Protein AF-W2K797-F1 (afdb_monomer_lite)

Structure (mmCIF, N/CA/C/O backbone):
data_AF-W2K797-F1
#
_entry.id   AF-W2K797-F1
#
loop_
_atom_site.group_PDB
_atom_site.id
_atom_site.type_symbol
_atom_site.label_atom_id
_atom_site.label_alt_id
_atom_site.label_comp_id
_atom_site.label_asym_id
_atom_site.label_entity_id
_atom_site.label_seq_id
_atom_site.pdbx_PDB_ins_code
_atom_site.Cartn_x
_atom_site.Cartn_y
_atom_site.Cartn_z
_atom_site.occupancy
_atom_site.B_iso_or_equiv
_atom_site.auth_seq_id
_atom_site.auth_comp_id
_atom_site.auth_asym_id
_atom_site.auth_atom_id
_atom_site.pdbx_PDB_model_num
ATOM 1 N N . MET A 1 1 ? -15.614 8.559 -3.629 1.00 57.75 1 MET A N 1
ATOM 2 C CA . MET A 1 1 ? -14.976 9.889 -3.750 1.00 57.75 1 MET A CA 1
ATOM 3 C C . MET A 1 1 ? -15.060 10.566 -2.400 1.00 57.75 1 MET A C 1
ATOM 5 O O . MET A 1 1 ? -16.141 10.568 -1.825 1.00 57.75 1 MET A O 1
ATOM 9 N N . THR A 1 2 ? -13.956 11.108 -1.889 1.00 69.19 2 THR A N 1
ATOM 10 C CA . THR A 1 2 ? -14.020 12.009 -0.736 1.00 69.19 2 THR A CA 1
ATOM 11 C C . THR A 1 2 ? -14.714 13.294 -1.193 1.00 69.19 2 THR A C 1
ATOM 13 O O . THR A 1 2 ? -14.260 13.960 -2.119 1.00 69.19 2 THR A O 1
ATOM 16 N N . CYS A 1 3 ? -15.881 13.592 -0.628 1.00 73.69 3 CYS A N 1
ATOM 17 C CA . CYS A 1 3 ? -16.637 14.805 -0.928 1.00 73.69 3 CYS A CA 1
ATOM 18 C C . CYS A 1 3 ? -16.454 15.840 0.189 1.00 73.69 3 CYS A C 1
ATOM 20 O O . CYS A 1 3 ? -16.197 15.486 1.338 1.00 73.69 3 CYS A O 1
ATOM 22 N N . GLY A 1 4 ? -16.632 17.119 -0.140 1.00 82.12 4 GLY A N 1
ATOM 23 C CA . GLY A 1 4 ? -16.539 18.217 0.823 1.00 82.12 4 GLY A CA 1
ATOM 24 C C . GLY A 1 4 ? -15.117 18.744 1.033 1.00 82.12 4 GLY A C 1
ATOM 25 O O . GLY A 1 4 ? -14.208 18.500 0.240 1.00 82.12 4 GLY A O 1
ATOM 26 N N . ARG A 1 5 ? -14.937 19.534 2.096 1.00 86.62 5 ARG A N 1
ATOM 27 C CA . ARG A 1 5 ? -13.650 20.153 2.428 1.00 86.62 5 ARG A CA 1
ATOM 28 C C . ARG A 1 5 ? -12.708 19.109 3.021 1.00 86.62 5 ARG A C 1
ATOM 30 O O . ARG A 1 5 ? -12.961 18.592 4.105 1.00 86.62 5 ARG A O 1
ATOM 37 N N . LEU A 1 6 ? -11.597 18.858 2.335 1.00 87.44 6 LEU A N 1
ATOM 38 C CA . LEU A 1 6 ? -10.542 17.986 2.836 1.00 87.44 6 LEU A CA 1
ATOM 39 C C . LEU A 1 6 ? -9.808 18.662 3.999 1.00 87.44 6 LEU A C 1
ATOM 41 O O . LEU A 1 6 ? -9.424 19.831 3.916 1.00 87.44 6 LEU A O 1
ATOM 45 N N . VAL A 1 7 ? -9.616 17.910 5.079 1.00 90.44 7 VAL A N 1
ATOM 46 C CA . VAL A 1 7 ? -8.849 18.327 6.253 1.00 90.44 7 VAL A CA 1
ATOM 47 C C . VAL A 1 7 ? -7.774 17.279 6.490 1.00 90.44 7 VAL A C 1
ATOM 49 O O . VAL A 1 7 ? -8.079 16.091 6.560 1.00 90.44 7 VAL A O 1
ATOM 52 N N . LYS A 1 8 ? -6.521 17.720 6.613 1.00 93.00 8 LYS A N 1
ATOM 53 C CA . LYS A 1 8 ? -5.420 16.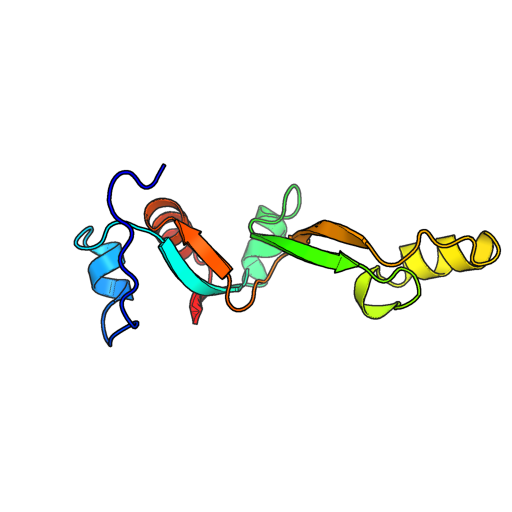856 7.036 1.00 93.00 8 LYS A CA 1
ATOM 54 C C . LYS A 1 8 ? -5.401 16.798 8.563 1.00 93.00 8 LYS A C 1
ATOM 56 O O . LYS A 1 8 ? -5.476 17.838 9.214 1.00 93.00 8 LYS A O 1
ATOM 61 N N . LYS A 1 9 ? -5.304 15.592 9.113 1.00 93.00 9 LYS A N 1
ATOM 62 C CA . LYS A 1 9 ? -5.067 15.338 10.536 1.00 93.00 9 LYS A CA 1
ATOM 63 C C . LYS A 1 9 ? -3.868 14.411 10.659 1.00 93.00 9 LYS A C 1
ATOM 65 O O . LYS A 1 9 ? -3.684 13.552 9.800 1.00 93.00 9 LYS A O 1
ATOM 70 N N . GLU A 1 10 ? -3.076 1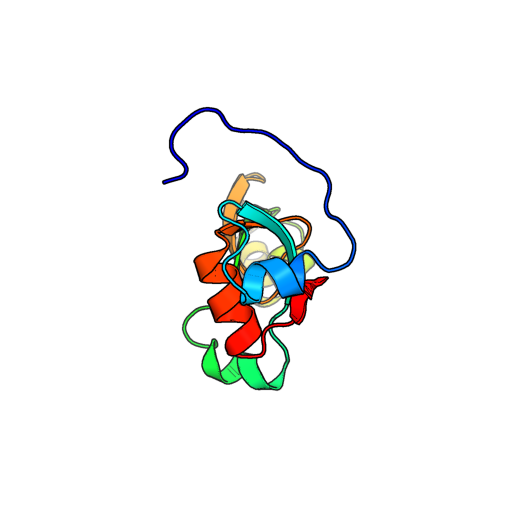4.606 11.702 1.00 94.56 10 GLU A N 1
ATOM 71 C CA . GLU A 1 10 ? -1.996 13.680 12.030 1.00 94.56 10 GLU A CA 1
ATOM 72 C C . GLU A 1 10 ? -2.576 12.361 12.550 1.00 94.56 10 GLU A C 1
ATOM 74 O O . GLU A 1 10 ? -3.648 12.340 13.169 1.00 94.56 10 GLU A O 1
ATOM 79 N N . ALA A 1 11 ? -1.874 11.263 12.270 1.00 92.44 11 ALA A N 1
ATOM 80 C CA . ALA A 1 11 ? -2.209 9.965 12.833 1.00 92.44 11 ALA A CA 1
ATOM 81 C C . ALA A 1 11 ? -2.000 9.982 14.356 1.00 92.44 11 ALA A C 1
ATOM 83 O O . ALA A 1 11 ? -1.143 10.697 14.876 1.00 92.44 11 ALA A O 1
ATOM 84 N N . TYR A 1 12 ? -2.801 9.198 15.071 1.00 94.56 12 TYR A N 1
ATOM 85 C CA . TYR A 1 12 ? -2.785 9.121 16.529 1.00 94.56 12 TYR A CA 1
ATOM 86 C C . TYR A 1 12 ? -2.836 7.662 16.989 1.00 94.56 12 TYR A C 1
ATOM 88 O O . TYR A 1 12 ? -3.242 6.771 16.241 1.00 94.56 12 TYR A O 1
ATOM 96 N N . GLU A 1 13 ? -2.413 7.405 18.225 1.00 95.25 13 GLU A N 1
ATOM 97 C CA . GLU A 1 13 ? -2.468 6.064 18.805 1.00 95.25 13 GLU A CA 1
ATOM 98 C C . GLU A 1 13 ? -3.918 5.552 18.844 1.00 95.25 13 GLU A C 1
ATOM 100 O O . GLU A 1 13 ? -4.819 6.250 19.300 1.00 95.25 13 GLU A O 1
ATOM 105 N N . GLY A 1 14 ? -4.158 4.343 18.330 1.00 94.62 14 GLY A N 1
ATOM 106 C CA . GLY A 1 14 ? -5.506 3.773 18.227 1.00 94.62 14 GLY A CA 1
ATOM 107 C C . GLY A 1 14 ? -6.270 4.127 16.947 1.00 94.62 14 GLY A C 1
ATOM 108 O O . GLY A 1 14 ? -7.361 3.598 16.745 1.00 94.62 14 GLY A O 1
ATOM 109 N N . ILE A 1 15 ? -5.695 4.921 16.031 1.00 94.69 15 ILE A N 1
ATOM 110 C CA . ILE A 1 15 ? -6.335 5.259 14.745 1.00 94.69 15 ILE A CA 1
ATOM 111 C C . ILE A 1 15 ? -6.746 4.020 13.935 1.00 94.69 15 ILE A C 1
ATOM 113 O O . ILE A 1 15 ? -7.795 4.024 13.295 1.00 94.69 15 ILE A O 1
ATOM 117 N N . ILE A 1 16 ? -5.961 2.938 13.998 1.00 93.81 16 ILE A N 1
ATOM 118 C CA . ILE A 1 16 ? -6.288 1.673 13.327 1.00 93.81 16 ILE A CA 1
ATOM 119 C C . ILE A 1 16 ? -7.525 1.030 13.950 1.00 93.81 16 ILE A C 1
ATOM 121 O O . ILE A 1 16 ? -8.398 0.576 13.220 1.00 93.81 16 ILE A O 1
ATOM 125 N N . GLN A 1 17 ? -7.649 1.033 15.278 1.00 95.12 17 GLN A N 1
ATOM 126 C CA . GLN A 1 17 ? -8.836 0.488 15.932 1.00 95.12 17 GLN A CA 1
ATOM 127 C C . GLN A 1 17 ? -10.074 1.324 15.597 1.00 95.12 17 GLN A C 1
ATOM 129 O O . GLN A 1 17 ? -11.101 0.769 15.225 1.00 95.12 17 GLN A O 1
ATOM 134 N N . ASP A 1 18 ? -9.964 2.653 15.625 1.00 95.50 18 ASP A N 1
ATOM 135 C CA . ASP A 1 18 ? -11.063 3.536 15.229 1.00 95.50 18 ASP A CA 1
ATOM 136 C C . ASP A 1 18 ? -11.473 3.348 13.759 1.00 95.50 18 ASP A C 1
ATOM 138 O O . ASP A 1 18 ? -12.649 3.478 13.415 1.00 95.50 18 ASP A O 1
ATOM 142 N N . MET A 1 19 ? -10.517 3.009 12.890 1.00 93.50 19 MET A N 1
ATOM 143 C CA . MET A 1 19 ? -10.773 2.607 11.507 1.00 93.50 19 MET A CA 1
ATOM 144 C C . MET A 1 19 ? -11.559 1.305 11.416 1.00 93.50 19 MET A C 1
ATOM 146 O O . MET A 1 19 ? -12.528 1.219 10.662 1.00 93.50 19 MET A O 1
ATOM 150 N N . LEU A 1 20 ? -11.143 0.289 12.169 1.00 93.50 20 LEU A N 1
ATOM 151 C CA . LEU A 1 20 ? -11.817 -1.005 12.204 1.00 93.50 20 LEU A CA 1
ATOM 152 C C . LEU A 1 20 ? -13.231 -0.883 12.796 1.00 93.50 20 LEU A C 1
ATOM 154 O O . LEU A 1 20 ? -14.141 -1.543 12.295 1.00 93.50 20 LEU A O 1
ATOM 158 N N . ASP A 1 21 ? -13.428 0.020 13.758 1.00 95.94 21 ASP A N 1
ATOM 159 C CA . ASP A 1 21 ? -14.708 0.325 14.413 1.00 95.94 21 ASP A CA 1
ATOM 160 C C . ASP A 1 21 ? -15.621 1.272 13.599 1.00 95.94 21 ASP A C 1
ATOM 162 O O . ASP A 1 21 ? -16.642 1.728 14.111 1.00 95.94 21 ASP A O 1
ATOM 166 N N . ASP A 1 22 ? -15.258 1.615 12.355 1.00 94.44 22 ASP A N 1
ATOM 167 C CA . ASP A 1 22 ? -16.011 2.526 11.472 1.00 94.44 22 ASP A CA 1
ATOM 168 C C . ASP A 1 22 ? -16.208 3.956 12.029 1.00 94.44 22 ASP A C 1
ATOM 170 O O . ASP A 1 22 ? -17.115 4.683 11.619 1.00 94.44 22 ASP A O 1
ATOM 174 N N . LYS A 1 23 ? -15.334 4.410 12.939 1.00 94.69 23 LYS A N 1
ATOM 175 C CA . LY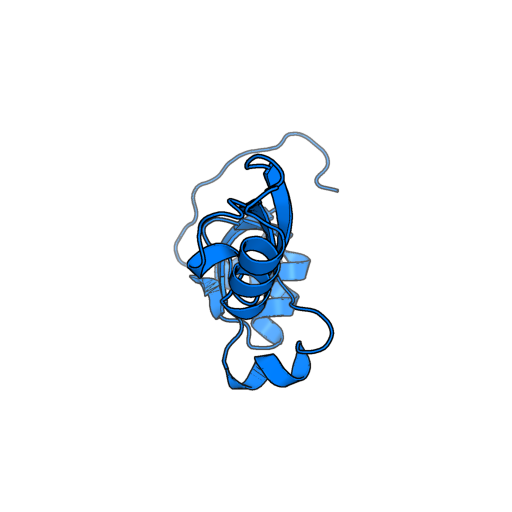S A 1 23 ? -15.378 5.771 13.513 1.00 94.69 23 LYS A CA 1
ATOM 176 C C . LYS A 1 23 ? -14.703 6.819 12.630 1.00 94.69 23 LYS A C 1
ATOM 178 O O . LYS A 1 23 ? -14.954 8.014 12.798 1.00 94.69 23 LYS A O 1
ATOM 183 N N . ILE A 1 24 ? -13.839 6.396 11.707 1.00 90.94 24 ILE A N 1
ATOM 184 C CA . ILE A 1 24 ? -13.161 7.288 10.762 1.00 90.94 24 ILE A CA 1
ATOM 185 C C . ILE A 1 24 ? -13.581 7.002 9.321 1.00 90.94 24 ILE A C 1
ATOM 187 O O . ILE A 1 24 ? -13.747 5.861 8.900 1.00 90.94 24 ILE A O 1
ATOM 191 N N . PHE A 1 25 ? -13.696 8.070 8.537 1.00 89.12 25 PHE A N 1
ATOM 192 C CA . PHE A 1 25 ? -13.918 8.010 7.099 1.00 89.12 25 PHE A CA 1
ATOM 193 C C . PHE A 1 25 ? -12.907 8.916 6.399 1.00 89.12 25 PHE A C 1
ATOM 195 O O . PHE A 1 25 ? -12.710 10.063 6.802 1.00 89.12 25 PHE A O 1
ATOM 202 N N . GLY A 1 26 ? -12.274 8.413 5.339 1.00 92.31 26 GLY A N 1
ATOM 203 C CA . GLY A 1 26 ? -11.307 9.179 4.563 1.00 92.31 26 GLY A CA 1
ATOM 204 C C . GLY A 1 26 ? -10.231 8.314 3.922 1.00 92.31 26 GLY A C 1
ATOM 205 O O . GL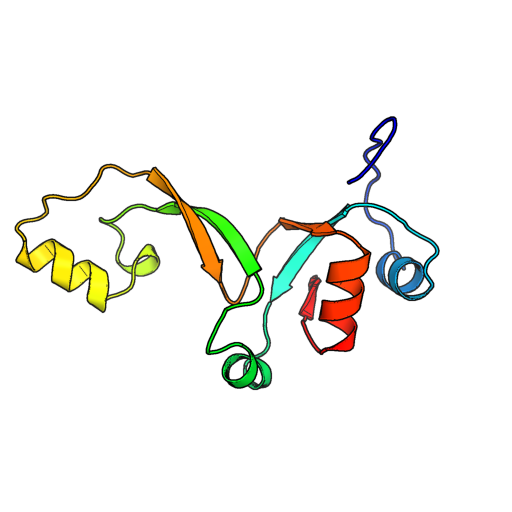Y A 1 26 ? -10.488 7.202 3.458 1.00 92.31 26 GLY A O 1
ATOM 206 N N . VAL A 1 27 ? -9.023 8.862 3.885 1.00 94.19 27 VAL A N 1
ATOM 207 C CA . VAL A 1 27 ? -7.801 8.229 3.383 1.00 94.19 27 VAL A CA 1
ATOM 208 C C . VAL A 1 27 ? -6.750 8.280 4.483 1.00 94.19 27 VAL A C 1
ATOM 210 O O . VAL A 1 27 ? -6.588 9.327 5.109 1.00 94.19 27 VAL A O 1
ATOM 213 N N . LEU A 1 28 ? -6.065 7.162 4.713 1.00 94.69 28 LEU A N 1
ATOM 214 C CA . LEU A 1 28 ? -4.958 7.059 5.659 1.00 94.69 28 LEU A CA 1
ATOM 215 C C . LEU A 1 28 ? -3.650 6.930 4.877 1.00 94.69 28 LEU A C 1
ATOM 217 O O . LEU A 1 28 ? -3.588 6.168 3.913 1.00 94.69 28 LEU A O 1
ATOM 221 N N . GLU A 1 29 ? -2.638 7.702 5.268 1.00 95.25 29 GLU A N 1
ATOM 222 C CA . GLU A 1 29 ? -1.266 7.516 4.792 1.00 95.25 29 GLU A CA 1
ATOM 223 C C . GLU A 1 29 ? -0.602 6.464 5.677 1.00 95.25 29 GLU A C 1
ATOM 225 O O . GLU A 1 29 ? -0.565 6.634 6.894 1.00 95.25 29 GLU A O 1
ATOM 230 N N . CYS A 1 30 ? -0.122 5.380 5.080 1.00 95.12 30 CYS A N 1
ATOM 231 C CA . CYS A 1 30 ? 0.591 4.326 5.793 1.00 95.12 30 CYS A CA 1
ATOM 232 C C . CYS A 1 30 ? 1.564 3.607 4.861 1.00 95.12 30 CYS A C 1
ATOM 234 O O . CYS A 1 30 ? 1.460 3.688 3.628 1.00 95.12 30 CYS A O 1
ATOM 236 N N . ASP A 1 31 ? 2.481 2.862 5.459 1.00 96.81 31 ASP A N 1
ATOM 237 C CA . ASP A 1 31 ? 3.185 1.805 4.756 1.00 96.81 31 ASP A CA 1
ATOM 238 C C . ASP A 1 31 ? 2.293 0.555 4.758 1.00 96.81 31 ASP A C 1
ATOM 240 O O . ASP A 1 31 ? 1.520 0.311 5.686 1.00 96.81 31 ASP A O 1
ATOM 244 N N . ILE A 1 32 ? 2.358 -0.239 3.696 1.00 97.06 32 ILE A N 1
ATOM 245 C CA . ILE A 1 32 ? 1.597 -1.484 3.576 1.00 97.06 32 ILE A CA 1
ATOM 246 C C . ILE A 1 32 ? 2.436 -2.535 2.864 1.00 97.06 32 ILE A C 1
ATOM 248 O O . ILE A 1 32 ? 3.152 -2.237 1.904 1.00 97.06 32 ILE A O 1
ATOM 252 N N . ARG A 1 33 ? 2.324 -3.788 3.296 1.00 97.38 33 ARG A N 1
ATOM 253 C CA . ARG A 1 33 ? 2.983 -4.919 2.647 1.00 97.38 33 ARG A CA 1
ATOM 254 C C . ARG A 1 33 ? 2.100 -6.158 2.623 1.00 97.38 33 ARG A C 1
ATOM 256 O O . ARG A 1 33 ? 1.282 -6.385 3.509 1.00 97.38 33 ARG A O 1
ATOM 263 N N . THR A 1 34 ? 2.302 -6.955 1.582 1.00 97.62 34 THR A N 1
ATOM 264 C CA . THR A 1 34 ? 1.718 -8.283 1.404 1.00 97.62 34 THR A CA 1
ATOM 265 C C . THR A 1 34 ? 2.660 -9.294 2.059 1.00 97.62 34 THR A C 1
ATOM 267 O O . THR A 1 34 ? 3.790 -9.446 1.578 1.00 97.62 34 THR A O 1
ATOM 270 N N . PRO A 1 35 ? 2.247 -9.969 3.142 1.00 97.19 35 PRO A N 1
ATOM 271 C CA . PRO A 1 35 ? 3.009 -11.063 3.732 1.00 97.19 35 PRO A CA 1
ATOM 272 C C . PRO A 1 35 ? 3.290 -12.177 2.725 1.00 97.19 35 PRO A C 1
ATOM 274 O O . PRO A 1 35 ? 2.514 -12.394 1.794 1.00 97.19 35 PRO A O 1
ATOM 277 N N . GLU A 1 36 ? 4.361 -12.939 2.951 1.00 97.12 36 GLU A N 1
ATOM 278 C CA . GLU A 1 36 ? 4.814 -13.980 2.017 1.00 97.12 36 GLU A CA 1
ATOM 279 C C . GLU A 1 36 ? 3.711 -14.992 1.678 1.00 97.12 36 GLU A C 1
ATOM 281 O O . GLU A 1 36 ? 3.465 -15.274 0.511 1.00 97.12 36 GLU A O 1
ATOM 286 N N . HIS A 1 37 ? 2.978 -15.458 2.692 1.00 96.69 37 HIS A N 1
ATOM 287 C CA . HIS A 1 37 ? 1.913 -16.451 2.537 1.00 96.69 37 HIS A CA 1
ATOM 288 C C . HIS A 1 37 ? 0.690 -15.952 1.741 1.00 96.69 37 HIS A C 1
ATOM 290 O O . HIS A 1 37 ? -0.144 -16.763 1.351 1.00 96.69 37 HIS A O 1
ATOM 296 N N . LEU A 1 38 ? 0.568 -14.639 1.497 1.00 97.19 38 LEU A N 1
ATOM 297 C CA . LEU A 1 38 ? -0.501 -14.048 0.681 1.00 97.19 38 LEU A CA 1
ATOM 298 C C . LEU A 1 38 ? -0.049 -13.706 -0.742 1.00 97.19 38 LEU A C 1
ATOM 300 O O . LEU A 1 38 ? -0.890 -13.375 -1.578 1.00 97.19 38 LEU A O 1
ATOM 304 N N . LYS A 1 39 ? 1.249 -13.797 -1.060 1.00 96.56 39 LYS A N 1
ATOM 305 C CA . LYS A 1 39 ? 1.734 -13.497 -2.415 1.00 96.56 39 LYS A CA 1
ATOM 306 C C . LYS A 1 39 ? 1.172 -14.457 -3.454 1.00 96.56 39 LYS A C 1
ATOM 308 O O . LYS A 1 39 ? 0.822 -14.004 -4.536 1.00 96.56 39 LYS A O 1
ATOM 313 N N . ASP A 1 40 ? 1.012 -15.734 -3.111 1.00 96.94 40 ASP A N 1
ATOM 314 C CA . ASP A 1 40 ? 0.402 -16.719 -4.012 1.00 96.94 40 ASP A CA 1
ATOM 315 C C . ASP A 1 40 ? -1.058 -16.365 -4.326 1.00 96.94 40 ASP A C 1
ATOM 317 O O . ASP A 1 40 ? -1.471 -16.418 -5.485 1.00 96.94 40 ASP A O 1
ATOM 321 N N . TYR A 1 41 ? -1.820 -15.918 -3.322 1.00 96.06 41 TYR A N 1
ATOM 322 C CA . TYR A 1 41 ? -3.201 -15.458 -3.502 1.00 96.06 41 TYR A CA 1
ATOM 323 C C . TYR A 1 41 ? -3.287 -14.227 -4.418 1.00 96.06 41 TYR A C 1
ATOM 325 O O . TYR A 1 41 ? -4.162 -14.147 -5.274 1.00 96.06 41 TYR A O 1
ATOM 333 N N . PHE A 1 42 ? -2.349 -13.287 -4.280 1.00 96.00 42 PHE A N 1
ATOM 334 C CA . PHE A 1 42 ? -2.275 -12.075 -5.103 1.00 96.00 42 PHE A CA 1
ATOM 335 C C . PHE A 1 42 ? -1.366 -12.210 -6.338 1.00 96.00 42 PHE A C 1
ATOM 337 O O . PHE A 1 42 ? -0.999 -11.203 -6.946 1.00 96.00 42 PHE A O 1
ATOM 344 N N . SER A 1 43 ? -0.993 -13.432 -6.723 1.00 94.56 43 SER A N 1
ATOM 345 C CA . SER A 1 43 ? -0.020 -13.665 -7.799 1.00 94.56 43 SER A CA 1
ATOM 346 C C . SER A 1 43 ? -0.525 -13.222 -9.172 1.00 94.56 43 SER A C 1
ATOM 348 O O . SER A 1 43 ? 0.265 -12.760 -9.995 1.00 94.56 43 SER A O 1
ATOM 350 N N . GLU A 1 44 ? -1.838 -13.303 -9.403 1.00 94.75 44 GLU A N 1
ATOM 351 C CA . GLU A 1 44 ? -2.477 -12.807 -10.624 1.00 94.75 44 GLU A CA 1
ATOM 352 C C . GLU A 1 44 ? -2.427 -11.274 -10.705 1.00 94.75 44 GLU A C 1
ATOM 354 O O . GLU A 1 44 ? -2.145 -10.704 -11.761 1.00 94.75 44 GLU A O 1
ATOM 359 N N . MET A 1 45 ? -2.674 -10.594 -9.582 1.00 94.06 45 MET A N 1
ATOM 360 C CA . MET A 1 45 ? -2.666 -9.139 -9.501 1.00 94.06 45 MET A CA 1
ATOM 361 C C . MET A 1 45 ? -2.270 -8.678 -8.102 1.00 94.06 45 MET A C 1
ATOM 363 O O . MET A 1 45 ? -3.009 -8.836 -7.128 1.00 94.06 45 MET A O 1
ATOM 367 N N . THR A 1 46 ? -1.114 -8.027 -8.025 1.00 95.56 46 THR A N 1
ATOM 368 C CA . THR A 1 46 ? -0.615 -7.444 -6.781 1.00 95.56 46 THR A CA 1
ATOM 369 C C . THR A 1 46 ? -1.596 -6.400 -6.226 1.00 95.56 46 THR A C 1
ATOM 371 O O . THR A 1 46 ? -2.106 -5.588 -7.005 1.00 95.56 46 THR A O 1
ATOM 374 N N . PRO A 1 47 ? -1.808 -6.334 -4.901 1.00 95.25 47 PRO A N 1
ATOM 375 C CA . PRO A 1 47 ? -2.868 -5.514 -4.312 1.00 95.25 47 PRO A CA 1
ATOM 376 C C . PRO A 1 47 ? -2.535 -4.014 -4.270 1.00 95.25 47 PRO A C 1
ATOM 378 O O . PRO A 1 47 ? -3.426 -3.171 -4.152 1.00 95.25 47 PRO A O 1
ATOM 381 N N . ILE A 1 48 ? -1.254 -3.647 -4.337 1.00 95.56 48 ILE A N 1
ATOM 382 C CA . ILE A 1 48 ? -0.818 -2.260 -4.164 1.00 95.56 48 ILE A CA 1
ATOM 383 C C . ILE A 1 48 ? -0.393 -1.696 -5.511 1.00 95.56 48 ILE A C 1
ATOM 385 O O . ILE A 1 48 ? 0.470 -2.252 -6.185 1.00 95.56 48 ILE A O 1
ATOM 389 N N . PHE A 1 49 ? -0.955 -0.544 -5.870 1.00 93.25 49 PHE A N 1
ATOM 390 C CA . PHE A 1 49 ? -0.531 0.216 -7.038 1.00 93.25 49 PHE A CA 1
ATOM 391 C C . PHE A 1 49 ? 0.196 1.480 -6.599 1.00 93.25 49 PHE A C 1
ATOM 393 O O . PHE A 1 49 ? -0.355 2.299 -5.864 1.00 93.25 49 PHE A O 1
ATOM 400 N N . LYS A 1 50 ? 1.430 1.659 -7.073 1.00 91.25 50 LYS A N 1
ATOM 401 C CA . LYS A 1 50 ? 2.238 2.848 -6.782 1.00 91.25 50 LYS A CA 1
ATOM 402 C C . LYS A 1 50 ? 2.660 3.553 -8.058 1.00 91.25 50 LYS A C 1
ATOM 404 O O . LYS A 1 50 ? 3.000 2.923 -9.056 1.00 91.25 50 LYS A O 1
ATOM 409 N N . ASN A 1 51 ? 2.617 4.881 -8.021 1.00 92.38 51 ASN A N 1
ATOM 410 C CA . ASN A 1 51 ? 3.061 5.730 -9.118 1.00 92.38 51 ASN A CA 1
ATOM 411 C C . ASN A 1 51 ? 4.489 6.198 -8.836 1.00 92.38 51 ASN A C 1
ATOM 413 O O . ASN A 1 51 ? 4.687 7.187 -8.123 1.00 92.38 51 ASN A O 1
ATOM 417 N N . ILE A 1 52 ? 5.468 5.492 -9.394 1.00 90.75 52 ILE A N 1
ATOM 418 C CA . ILE A 1 52 ? 6.890 5.760 -9.163 1.00 90.75 52 ILE A CA 1
ATOM 419 C C . ILE A 1 52 ? 7.605 6.116 -10.463 1.00 90.75 52 ILE A C 1
ATOM 421 O O . ILE A 1 52 ? 7.130 5.819 -11.561 1.00 90.75 52 ILE A O 1
ATOM 425 N N . LEU A 1 53 ? 8.751 6.779 -10.332 1.00 91.56 53 LEU A N 1
ATOM 426 C CA . LEU A 1 53 ? 9.669 6.969 -11.444 1.00 91.56 53 LEU A CA 1
ATOM 427 C C . LEU A 1 53 ? 10.334 5.624 -11.749 1.00 91.56 53 LEU A C 1
ATOM 429 O O . LEU A 1 53 ? 11.009 5.064 -10.890 1.00 91.56 53 LEU A O 1
ATOM 433 N N . ILE A 1 54 ? 10.122 5.109 -12.957 1.00 89.88 54 ILE A N 1
ATOM 434 C CA . ILE A 1 54 ? 10.800 3.909 -13.440 1.00 89.88 54 ILE A CA 1
ATOM 435 C C . ILE A 1 54 ? 11.985 4.350 -14.283 1.00 89.88 54 ILE A C 1
ATOM 437 O O . ILE A 1 54 ? 11.800 4.936 -15.353 1.00 89.88 54 ILE A O 1
ATOM 441 N N . ASP A 1 55 ? 13.179 4.053 -13.783 1.00 89.12 55 ASP A N 1
ATOM 442 C CA . ASP A 1 55 ? 14.421 4.156 -14.530 1.00 89.12 55 ASP A CA 1
ATOM 443 C C . ASP A 1 55 ? 14.776 2.783 -15.110 1.00 89.12 55 ASP A C 1
ATOM 445 O O . ASP A 1 55 ? 15.025 1.824 -14.379 1.00 89.12 55 ASP A O 1
ATOM 449 N N . CYS A 1 56 ? 14.751 2.693 -16.438 1.00 85.75 56 CYS A N 1
ATOM 450 C CA . CYS A 1 56 ? 15.028 1.465 -17.172 1.00 85.75 56 CYS A CA 1
ATOM 451 C C . CYS A 1 56 ? 16.514 1.068 -17.152 1.00 85.75 56 CYS A C 1
ATOM 453 O O . CYS A 1 56 ? 16.834 -0.050 -17.544 1.00 85.75 56 CYS A O 1
ATOM 455 N N . GLU A 1 57 ? 17.410 1.953 -16.710 1.00 85.25 57 GLU A N 1
ATOM 456 C CA . GLU A 1 57 ? 18.837 1.649 -16.543 1.00 85.25 57 GLU A CA 1
ATOM 457 C C . GLU A 1 57 ? 19.156 1.074 -15.155 1.00 85.25 57 GLU A C 1
ATOM 459 O O . GLU A 1 57 ? 20.277 0.645 -14.896 1.00 85.25 57 GLU A O 1
ATOM 464 N N . ASN A 1 58 ? 18.173 1.029 -14.251 1.00 86.69 58 ASN A N 1
ATOM 465 C CA . ASN A 1 58 ? 18.348 0.501 -12.908 1.00 86.69 58 ASN A CA 1
ATOM 466 C C . ASN A 1 58 ? 17.748 -0.909 -12.784 1.00 86.69 58 ASN A C 1
ATOM 468 O O . ASN A 1 58 ? 16.532 -1.078 -12.655 1.00 86.69 58 ASN A O 1
ATOM 472 N N . GLU A 1 59 ? 18.614 -1.925 -12.757 1.00 87.94 59 GLU A N 1
ATOM 473 C CA . GLU A 1 59 ? 18.225 -3.337 -12.641 1.00 87.94 59 GLU A CA 1
ATOM 474 C C . GLU A 1 59 ? 17.338 -3.620 -11.416 1.00 87.94 59 GLU A C 1
ATOM 476 O O . GLU A 1 59 ? 16.392 -4.400 -11.512 1.00 87.94 59 GLU A O 1
ATOM 481 N N . SER A 1 60 ? 17.570 -2.943 -10.286 1.00 86.12 60 SER A N 1
ATOM 482 C CA . SER A 1 60 ? 16.763 -3.140 -9.071 1.00 86.12 60 SER A CA 1
ATOM 483 C C . SER A 1 60 ? 15.306 -2.680 -9.217 1.00 86.12 60 SER A C 1
ATOM 485 O O . SER A 1 60 ? 14.446 -3.127 -8.461 1.00 86.12 60 SER A O 1
ATOM 487 N N . ILE A 1 61 ? 15.013 -1.812 -10.195 1.00 83.94 61 ILE A N 1
ATOM 488 C CA . ILE A 1 61 ? 13.673 -1.261 -10.434 1.00 83.94 61 ILE A CA 1
ATOM 489 C C . ILE A 1 61 ? 12.890 -2.111 -11.437 1.00 83.94 61 ILE A C 1
ATOM 491 O O . ILE A 1 61 ? 11.708 -2.376 -11.223 1.00 83.94 61 ILE A O 1
ATOM 495 N N . ILE A 1 62 ? 13.521 -2.515 -12.542 1.00 85.44 62 ILE A N 1
ATOM 496 C CA . ILE A 1 62 ? 12.842 -3.244 -13.629 1.00 85.44 62 ILE A CA 1
ATOM 497 C C . ILE A 1 62 ? 13.033 -4.765 -13.561 1.00 85.44 62 ILE A C 1
ATOM 499 O O . ILE A 1 62 ? 12.351 -5.501 -14.275 1.00 85.44 62 ILE A O 1
ATOM 503 N N . GLY A 1 63 ? 13.929 -5.235 -12.692 1.00 87.69 63 GLY A N 1
ATOM 504 C CA . GLY A 1 63 ? 14.304 -6.636 -12.556 1.00 87.69 63 GLY A CA 1
ATOM 505 C C . GLY A 1 63 ? 15.294 -7.097 -13.628 1.00 87.69 63 GLY A C 1
ATOM 506 O O . GLY A 1 63 ? 15.346 -6.565 -14.741 1.00 87.69 63 GLY A O 1
ATOM 507 N N . SER A 1 64 ? 16.051 -8.144 -13.298 1.00 90.69 64 SER A N 1
ATOM 508 C CA . SER A 1 64 ? 17.125 -8.696 -14.136 1.00 90.69 64 SER A CA 1
ATOM 509 C C . SER A 1 64 ? 16.660 -9.080 -15.539 1.00 90.69 64 SER A C 1
ATOM 511 O O . SER A 1 64 ? 17.324 -8.760 -16.522 1.00 90.69 64 SER A O 1
ATOM 513 N N . HIS A 1 65 ? 15.482 -9.698 -15.657 1.00 90.19 65 HIS A N 1
ATOM 514 C CA . HIS A 1 65 ? 14.923 -10.103 -16.947 1.00 90.19 65 HIS A CA 1
ATOM 515 C C . HIS A 1 65 ? 14.711 -8.908 -17.891 1.00 90.19 65 HIS A C 1
ATOM 517 O O . HIS A 1 65 ? 15.164 -8.925 -19.036 1.00 90.19 65 HIS A O 1
ATOM 523 N N . MET A 1 66 ? 14.042 -7.849 -17.420 1.00 88.56 66 MET A N 1
ATOM 524 C CA . MET A 1 66 ? 13.793 -6.668 -18.252 1.00 88.56 66 MET A CA 1
ATOM 525 C C . MET A 1 66 ? 15.073 -5.884 -18.516 1.00 88.56 66 MET A C 1
ATOM 527 O O . MET A 1 66 ? 15.240 -5.358 -19.614 1.00 88.56 66 MET A O 1
ATOM 531 N N . TYR A 1 67 ? 15.983 -5.839 -17.544 1.00 89.62 67 TYR A N 1
ATOM 532 C 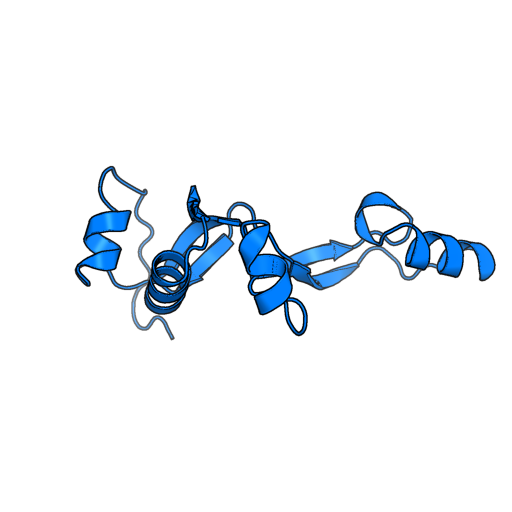CA . TYR A 1 67 ? 17.280 -5.197 -17.703 1.00 89.62 67 TYR A CA 1
ATOM 533 C C . TYR A 1 67 ? 18.109 -5.870 -18.807 1.00 89.62 67 TYR A C 1
ATOM 535 O O . TYR A 1 67 ? 18.511 -5.213 -19.764 1.00 89.62 67 TYR A O 1
ATOM 543 N N . GLN A 1 68 ? 18.255 -7.198 -18.769 1.00 90.44 68 GLN A N 1
ATOM 544 C CA . GLN A 1 68 ? 18.947 -7.968 -19.812 1.00 90.44 68 GLN A CA 1
ATOM 545 C C . GLN A 1 68 ? 18.282 -7.823 -21.187 1.00 90.44 68 GLN A C 1
ATOM 547 O O . GLN A 1 68 ? 18.963 -7.698 -22.207 1.00 90.44 68 GLN A O 1
ATOM 552 N N . TYR A 1 69 ? 16.947 -7.800 -21.230 1.00 89.38 69 TYR A N 1
ATOM 553 C CA . TYR A 1 69 ? 16.204 -7.567 -22.465 1.00 89.38 69 TYR A CA 1
ATOM 554 C C . TYR A 1 69 ? 16.530 -6.200 -23.085 1.00 89.38 69 TYR A C 1
ATOM 556 O O . TYR A 1 69 ? 16.734 -6.098 -24.296 1.00 89.38 69 TYR A O 1
ATOM 564 N N . ILE A 1 70 ? 16.620 -5.154 -22.268 1.00 87.00 70 ILE A N 1
ATOM 565 C CA . ILE A 1 70 ? 16.965 -3.798 -22.704 1.00 87.00 70 ILE A CA 1
ATOM 566 C C . ILE A 1 70 ? 18.426 -3.710 -23.166 1.00 87.00 70 ILE A C 1
ATOM 568 O O . ILE A 1 70 ? 18.688 -3.146 -24.234 1.00 87.00 70 ILE A O 1
ATOM 572 N N . GLU A 1 71 ? 19.358 -4.325 -22.428 1.00 87.50 71 GLU A N 1
ATOM 573 C CA . GLU A 1 71 ? 20.770 -4.436 -22.824 1.00 87.50 71 GLU A CA 1
ATOM 574 C C . GLU A 1 71 ? 20.902 -5.094 -24.205 1.00 87.50 71 GLU A C 1
ATOM 576 O O . GLU A 1 71 ? 21.581 -4.565 -25.087 1.00 87.50 71 GLU A O 1
ATOM 581 N N . SER A 1 72 ? 20.177 -6.197 -24.440 1.00 89.31 72 SER A N 1
ATOM 582 C CA . SER A 1 72 ? 20.201 -6.929 -25.717 1.00 89.31 72 SER A CA 1
ATOM 583 C C . SER A 1 72 ? 19.727 -6.099 -26.919 1.00 89.31 72 SER A C 1
ATOM 585 O O . SER A 1 72 ? 20.068 -6.402 -28.061 1.00 89.31 72 SER A O 1
ATOM 587 N N . ARG A 1 73 ? 18.963 -5.026 -26.671 1.00 85.94 73 ARG A N 1
ATOM 588 C CA . ARG A 1 73 ? 18.456 -4.089 -27.686 1.00 85.94 73 ARG A CA 1
ATOM 589 C C . ARG A 1 73 ? 19.323 -2.836 -27.841 1.00 85.94 73 ARG A C 1
ATOM 591 O O . ARG A 1 73 ? 18.904 -1.881 -28.492 1.00 85.94 73 ARG A O 1
ATOM 598 N N . GLY A 1 74 ? 20.522 -2.829 -27.258 1.00 81.62 74 GLY A N 1
ATOM 599 C CA . GLY A 1 74 ? 21.490 -1.744 -27.402 1.00 81.62 74 GLY A CA 1
ATOM 600 C C . GLY A 1 74 ? 21.143 -0.495 -26.596 1.00 81.62 74 GLY A C 1
ATOM 601 O O . GLY A 1 74 ? 21.412 0.610 -27.063 1.00 81.62 74 GLY A O 1
ATOM 602 N N . LYS A 1 75 ? 20.527 -0.652 -25.413 1.00 72.69 75 LYS A N 1
ATOM 603 C CA . LYS A 1 75 ? 20.222 0.459 -24.487 1.00 72.69 75 LYS A CA 1
ATOM 604 C C . LYS A 1 75 ? 19.392 1.586 -25.108 1.00 72.69 75 LYS A C 1
ATOM 606 O O . LYS A 1 75 ? 19.480 2.739 -24.692 1.00 72.69 75 LYS A O 1
ATOM 611 N N . GLN A 1 76 ? 18.537 1.275 -26.083 1.00 66.88 76 GLN A N 1
ATOM 612 C CA . GLN A 1 76 ? 17.489 2.201 -26.521 1.00 66.88 76 GLN A CA 1
ATOM 613 C C . GLN A 1 76 ? 16.387 2.264 -25.453 1.00 66.88 76 GLN A C 1
ATOM 615 O O . GLN A 1 76 ? 15.256 1.819 -25.651 1.00 66.88 76 GLN A O 1
ATOM 620 N N . CYS A 1 77 ? 16.744 2.756 -24.269 1.00 65.69 77 CYS A N 1
ATOM 621 C CA . CYS A 1 77 ? 15.840 2.906 -23.148 1.00 65.69 77 CYS A CA 1
ATOM 622 C C . CYS A 1 77 ? 14.868 4.050 -23.417 1.00 65.69 77 CYS A C 1
ATOM 624 O O . CYS A 1 77 ? 15.250 5.142 -23.845 1.00 65.69 77 CYS A O 1
ATOM 626 N N . ALA A 1 78 ? 13.597 3.832 -23.082 1.00 68.25 78 ALA A N 1
ATOM 627 C CA . ALA A 1 78 ? 12.710 4.953 -22.822 1.00 68.25 78 ALA A CA 1
ATOM 628 C C . ALA A 1 78 ? 13.291 5.767 -21.654 1.00 68.25 78 ALA A C 1
ATOM 630 O O . ALA A 1 78 ? 13.715 5.186 -20.654 1.00 68.25 78 ALA A O 1
ATOM 631 N N . LYS A 1 79 ? 13.299 7.099 -21.786 1.00 82.69 79 LYS A N 1
ATOM 632 C CA . LYS A 1 79 ? 13.711 8.018 -20.713 1.00 82.69 79 LYS A CA 1
ATOM 633 C C . LYS A 1 79 ? 12.972 7.679 -19.407 1.00 82.69 79 LYS A C 1
ATOM 635 O O . LYS A 1 79 ? 11.814 7.246 -19.497 1.00 82.69 79 LYS A O 1
ATOM 640 N N . PRO A 1 80 ? 13.578 7.924 -18.227 1.00 88.38 80 PRO A N 1
ATOM 641 C CA . PRO A 1 80 ? 12.901 7.745 -16.952 1.00 88.38 80 PRO A CA 1
ATOM 642 C C . PRO A 1 80 ? 11.515 8.384 -16.977 1.00 88.38 80 PRO A C 1
ATOM 644 O O . PRO A 1 80 ? 11.353 9.551 -17.345 1.00 88.38 80 PRO A O 1
ATOM 647 N N . ALA A 1 81 ? 10.503 7.594 -16.634 1.00 89.62 81 ALA A N 1
ATOM 648 C CA . ALA A 1 81 ? 9.112 8.003 -16.748 1.00 89.62 81 ALA A CA 1
ATOM 649 C C . ALA A 1 81 ? 8.330 7.562 -15.518 1.00 89.62 81 ALA A C 1
ATOM 651 O O . ALA A 1 81 ? 8.553 6.477 -14.977 1.00 89.62 81 ALA A O 1
ATOM 652 N N . ARG A 1 82 ? 7.384 8.399 -15.080 1.00 93.00 82 ARG A N 1
ATOM 653 C CA . ARG A 1 82 ? 6.442 8.003 -14.033 1.00 93.00 82 ARG A CA 1
ATOM 654 C C . ARG A 1 82 ? 5.467 6.978 -14.590 1.00 93.00 82 ARG A C 1
ATOM 656 O O . ARG A 1 82 ? 4.810 7.235 -15.598 1.00 93.00 82 ARG A O 1
ATOM 663 N N . LYS A 1 83 ? 5.380 5.828 -13.929 1.00 91.69 83 LYS A N 1
ATOM 664 C CA . LYS A 1 83 ? 4.486 4.734 -14.306 1.00 91.69 83 LYS A CA 1
ATOM 665 C C . LYS A 1 83 ? 3.717 4.261 -13.084 1.00 91.69 83 LYS A C 1
ATOM 667 O O . LYS A 1 83 ? 4.238 4.260 -11.969 1.00 91.69 83 LYS A O 1
ATOM 672 N N . LEU A 1 84 ? 2.474 3.856 -13.314 1.00 93.38 84 LEU A N 1
ATOM 673 C CA . LEU A 1 84 ? 1.705 3.106 -12.335 1.00 93.38 84 LEU A CA 1
ATOM 674 C C . LEU A 1 84 ? 2.147 1.645 -12.418 1.00 93.38 84 LEU A C 1
ATOM 676 O O . LEU A 1 84 ? 2.076 1.051 -13.492 1.00 93.38 84 LEU A O 1
ATOM 680 N N . ILE A 1 85 ? 2.616 1.091 -11.306 1.00 91.81 85 ILE A N 1
ATOM 681 C CA . ILE A 1 85 ? 3.040 -0.308 -11.227 1.00 91.81 85 ILE A CA 1
ATOM 682 C C . ILE A 1 85 ? 2.303 -1.031 -10.107 1.00 91.81 85 ILE A C 1
ATOM 684 O O . ILE A 1 85 ? 1.969 -0.423 -9.087 1.00 91.81 85 ILE A O 1
ATOM 688 N N . GLY A 1 86 ? 2.092 -2.329 -10.303 1.00 93.50 86 GLY A N 1
ATOM 689 C CA . GLY A 1 86 ? 1.702 -3.245 -9.241 1.00 93.50 86 GLY A CA 1
ATOM 690 C C . GLY A 1 86 ? 2.888 -3.576 -8.331 1.00 93.50 86 GLY A C 1
ATOM 691 O O . GLY A 1 86 ? 4.035 -3.631 -8.779 1.00 93.50 86 GLY A O 1
ATOM 692 N N . SER A 1 87 ? 2.637 -3.751 -7.038 1.00 93.75 87 SER A N 1
ATOM 693 C CA . SER A 1 87 ? 3.646 -4.095 -6.045 1.00 93.75 87 SER A CA 1
ATOM 694 C C . SER A 1 87 ? 3.046 -4.860 -4.869 1.00 93.75 87 SER A C 1
ATOM 696 O O . SER A 1 87 ? 1.873 -4.710 -4.538 1.00 93.75 87 SER A O 1
ATOM 698 N N . TYR A 1 88 ? 3.877 -5.650 -4.194 1.00 95.81 88 TYR A N 1
ATOM 699 C CA . TYR A 1 88 ? 3.523 -6.277 -2.920 1.00 95.81 88 TYR A CA 1
ATOM 700 C C . TYR A 1 88 ? 3.757 -5.360 -1.718 1.00 95.81 88 TYR A C 1
ATOM 702 O O . TYR A 1 88 ? 3.406 -5.735 -0.605 1.00 95.81 88 TYR A O 1
ATOM 710 N N . PHE A 1 89 ? 4.334 -4.173 -1.916 1.00 95.50 89 PHE A N 1
ATOM 711 C CA . PHE A 1 89 ? 4.571 -3.203 -0.852 1.00 95.50 89 PHE A CA 1
ATOM 712 C C . PHE A 1 89 ? 4.410 -1.762 -1.349 1.00 95.50 89 PHE A C 1
ATOM 714 O O . PHE A 1 89 ? 4.666 -1.445 -2.519 1.00 95.50 89 PHE A O 1
ATOM 721 N N . GLY A 1 90 ? 4.034 -0.877 -0.436 1.00 94.75 90 GLY A N 1
ATOM 722 C CA . GLY A 1 90 ? 3.965 0.560 -0.646 1.00 94.75 90 GLY A CA 1
ATOM 723 C C . GLY A 1 90 ? 4.425 1.298 0.601 1.00 94.75 90 GLY A C 1
ATOM 724 O O . GLY A 1 90 ? 4.128 0.871 1.710 1.00 94.75 90 GLY A O 1
ATOM 725 N N . GLU A 1 91 ? 5.142 2.395 0.392 1.00 95.00 91 GLU A N 1
ATOM 726 C CA . GLU A 1 91 ? 5.629 3.272 1.455 1.00 95.00 91 GLU A CA 1
ATOM 727 C C . GLU A 1 91 ? 4.934 4.627 1.325 1.00 95.00 91 GLU A C 1
ATOM 729 O O . GLU A 1 91 ? 4.852 5.167 0.214 1.00 95.00 91 GLU A O 1
ATOM 734 N N . LYS A 1 92 ? 4.432 5.166 2.440 1.00 94.50 92 LYS A N 1
ATOM 735 C CA . LYS A 1 92 ? 3.715 6.449 2.528 1.00 94.50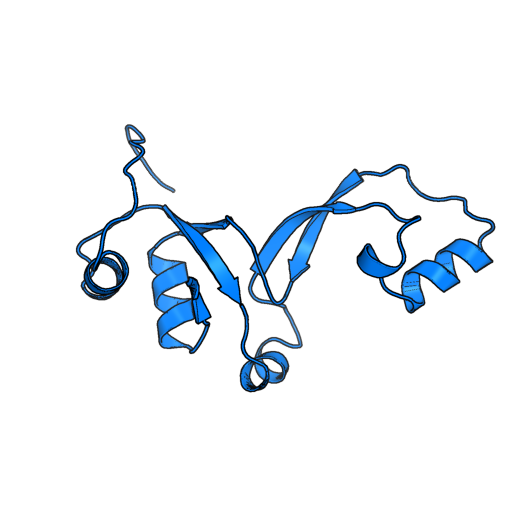 92 LYS A CA 1
ATOM 736 C C . LYS A 1 92 ? 2.634 6.595 1.459 1.00 94.50 92 LYS A C 1
ATOM 738 O O . LYS A 1 92 ? 2.572 7.598 0.743 1.00 94.50 92 LYS A O 1
ATOM 743 N N . ILE A 1 93 ? 1.793 5.572 1.315 1.00 94.56 93 ILE A N 1
ATOM 744 C CA . ILE A 1 93 ? 0.705 5.592 0.337 1.00 94.56 93 ILE A CA 1
ATOM 745 C C . ILE A 1 93 ? -0.620 5.959 0.998 1.00 94.56 93 ILE A C 1
ATOM 747 O O . ILE A 1 93 ? -0.932 5.511 2.096 1.00 94.56 93 ILE A O 1
ATOM 751 N N . LEU A 1 94 ? -1.420 6.771 0.303 1.00 93.81 94 LEU A N 1
ATOM 752 C CA . LEU A 1 94 ? -2.768 7.135 0.735 1.00 93.81 94 LEU A CA 1
ATOM 753 C C . LEU A 1 94 ? -3.766 6.063 0.293 1.00 93.81 94 LEU A C 1
ATOM 755 O O . LEU A 1 94 ? -4.017 5.902 -0.904 1.00 93.81 94 LEU A O 1
ATOM 759 N N . ILE A 1 95 ? -4.372 5.367 1.253 1.00 94.31 95 ILE A N 1
ATOM 760 C CA . ILE A 1 95 ? -5.345 4.298 1.002 1.00 94.31 95 ILE A CA 1
ATOM 761 C C . ILE A 1 95 ? -6.701 4.690 1.576 1.00 94.31 95 ILE A C 1
ATOM 763 O O . ILE A 1 95 ? -6.816 5.173 2.701 1.00 94.31 95 ILE A O 1
ATOM 767 N N . HIS A 1 96 ? -7.753 4.485 0.786 1.00 94.19 96 HIS A N 1
ATOM 768 C CA . HIS A 1 96 ? -9.127 4.714 1.217 1.00 94.19 96 HIS A CA 1
ATOM 769 C C . HIS A 1 96 ? -9.481 3.777 2.379 1.00 94.19 96 HIS A C 1
ATOM 771 O O . HIS A 1 96 ? -9.310 2.566 2.256 1.00 94.19 96 HIS A O 1
ATOM 777 N N . VAL A 1 97 ? -10.006 4.324 3.478 1.00 94.75 97 VAL A N 1
ATOM 778 C CA . VAL A 1 97 ? -10.235 3.593 4.739 1.00 94.75 97 VAL A CA 1
ATOM 779 C C . VAL A 1 97 ? -11.000 2.272 4.547 1.00 94.75 97 VAL A C 1
ATOM 781 O O . VAL A 1 97 ? -10.500 1.246 4.998 1.00 94.75 97 VAL A O 1
ATOM 784 N N . PRO A 1 98 ? -12.135 2.219 3.821 1.00 93.81 98 PRO A N 1
ATOM 785 C CA . PRO A 1 98 ? -12.806 0.952 3.515 1.00 93.81 98 PRO A CA 1
ATOM 786 C C . PRO A 1 98 ? -11.934 -0.112 2.830 1.00 93.81 98 PRO A C 1
ATOM 788 O O . PRO A 1 98 ? -12.046 -1.292 3.152 1.00 93.81 98 PRO A O 1
ATOM 791 N N . LEU A 1 99 ? -11.050 0.288 1.909 1.00 94.81 99 LEU A N 1
ATOM 792 C CA . LEU A 1 99 ? -10.125 -0.642 1.255 1.00 94.81 99 LEU A CA 1
ATOM 793 C C . LEU A 1 99 ? -9.028 -1.087 2.228 1.00 94.81 99 LEU A C 1
ATOM 795 O O . LEU A 1 99 ? -8.684 -2.262 2.272 1.00 94.81 99 LEU A O 1
ATOM 799 N N . LEU A 1 100 ? -8.513 -0.165 3.042 1.00 95.50 100 LEU A N 1
ATOM 800 C CA . LEU A 1 100 ? -7.505 -0.481 4.049 1.00 95.50 100 LEU A CA 1
ATOM 801 C C . LEU A 1 100 ? -8.042 -1.441 5.118 1.00 95.50 100 LEU A C 1
ATOM 803 O O . LEU A 1 100 ? -7.372 -2.406 5.470 1.00 95.50 100 LEU A O 1
ATOM 807 N N . LYS A 1 101 ? -9.284 -1.238 5.570 1.00 95.69 101 LYS A N 1
ATOM 808 C CA . LYS A 1 101 ? -10.006 -2.168 6.448 1.00 95.69 101 LYS A CA 1
ATOM 809 C C . LYS A 1 101 ? -10.119 -3.555 5.811 1.00 95.69 101 LYS A C 1
ATOM 811 O O . LYS A 1 101 ? -9.838 -4.554 6.473 1.00 95.69 101 LYS A O 1
ATOM 816 N N . TRP A 1 102 ? -10.466 -3.633 4.524 1.00 95.75 102 TRP A N 1
ATOM 817 C CA . TRP A 1 102 ? -10.471 -4.905 3.797 1.00 95.75 102 TRP A CA 1
ATOM 818 C C . TRP A 1 102 ? -9.078 -5.551 3.791 1.00 95.75 102 TRP A C 1
ATOM 820 O O . TRP A 1 102 ? -8.949 -6.713 4.152 1.00 95.75 102 TRP A O 1
ATOM 830 N N . TYR A 1 103 ? -8.018 -4.794 3.507 1.00 96.19 103 TYR A N 1
ATOM 831 C CA . TYR A 1 103 ? -6.653 -5.321 3.524 1.00 96.19 103 TYR A CA 1
ATOM 832 C C . TYR A 1 103 ? -6.237 -5.892 4.882 1.00 96.19 103 TYR A C 1
ATOM 834 O O . TYR A 1 103 ? -5.777 -7.031 4.936 1.00 96.19 103 TYR A O 1
ATOM 842 N N . ILE A 1 104 ? -6.447 -5.157 5.976 1.00 95.44 104 ILE A N 1
ATOM 843 C CA . ILE A 1 104 ? -6.092 -5.627 7.326 1.00 95.44 104 ILE A CA 1
ATOM 844 C C . ILE A 1 104 ? -6.879 -6.890 7.690 1.00 95.44 104 ILE A C 1
ATOM 846 O O . ILE A 1 104 ? -6.309 -7.855 8.192 1.00 95.44 104 ILE A O 1
ATOM 850 N N . THR A 1 105 ? -8.184 -6.920 7.399 1.00 95.31 105 THR A N 1
ATOM 851 C CA . THR A 1 105 ? -9.024 -8.102 7.678 1.00 95.31 105 THR A CA 1
ATOM 852 C C . THR A 1 105 ? -8.623 -9.335 6.865 1.00 95.31 105 THR A C 1
ATOM 854 O O . THR A 1 105 ? -8.902 -10.450 7.293 1.00 95.31 105 THR A O 1
ATOM 857 N N . HIS A 1 106 ? -7.932 -9.147 5.737 1.00 95.25 106 HIS A N 1
ATOM 858 C CA . HIS A 1 106 ? -7.399 -10.219 4.891 1.00 95.25 106 HIS A CA 1
ATOM 859 C C . HIS A 1 106 ? -5.914 -10.510 5.157 1.00 95.25 106 HIS A C 1
ATOM 861 O O . HIS A 1 106 ? -5.286 -11.223 4.381 1.00 95.25 106 HIS A O 1
ATOM 867 N N . GLY A 1 107 ? -5.351 -9.987 6.251 1.00 96.31 107 GLY A N 1
ATOM 868 C CA . GLY A 1 107 ? -4.003 -10.322 6.712 1.00 96.31 107 GLY A CA 1
ATOM 869 C C . GLY A 1 107 ? -2.882 -9.464 6.129 1.00 96.31 107 GLY A C 1
ATOM 870 O O . GLY A 1 107 ? -1.719 -9.777 6.356 1.00 96.31 107 GLY A O 1
ATOM 871 N N . MET A 1 108 ? -3.185 -8.385 5.403 1.00 96.69 108 MET A N 1
ATOM 872 C CA . MET A 1 108 ? -2.157 -7.423 4.991 1.00 96.69 108 MET A CA 1
ATOM 873 C C . MET A 1 108 ? -1.580 -6.696 6.208 1.00 96.69 108 MET A C 1
ATOM 875 O O . MET A 1 108 ? -2.294 -6.380 7.161 1.00 96.69 108 MET A O 1
ATOM 879 N N . GLU A 1 109 ? -0.293 -6.373 6.147 1.00 96.38 109 GLU A N 1
ATOM 880 C CA . GLU A 1 109 ? 0.427 -5.718 7.238 1.00 96.38 109 GLU A CA 1
ATOM 881 C C . GLU A 1 109 ? 0.609 -4.232 6.927 1.00 96.38 109 GLU A C 1
ATOM 883 O O . GLU A 1 109 ? 0.985 -3.877 5.808 1.00 96.38 109 GLU A O 1
ATOM 888 N N . ILE A 1 110 ? 0.354 -3.369 7.914 1.00 94.50 110 ILE A N 1
ATOM 889 C CA . ILE A 1 110 ? 0.478 -1.911 7.792 1.00 94.50 110 ILE A CA 1
ATOM 890 C C . ILE A 1 110 ? 1.337 -1.341 8.925 1.00 94.50 110 ILE A C 1
ATOM 892 O O . ILE A 1 110 ? 1.322 -1.889 10.030 1.00 94.50 110 ILE A O 1
ATOM 896 N N . THR A 1 111 ? 2.062 -0.253 8.656 1.00 87.31 111 THR A N 1
ATOM 897 C CA . THR A 1 111 ? 2.853 0.500 9.650 1.00 87.31 111 THR A CA 1
ATOM 898 C C . THR A 1 111 ? 2.755 2.002 9.446 1.00 87.31 111 THR A C 1
ATOM 900 O O . THR A 1 111 ? 2.501 2.433 8.295 1.00 87.31 111 THR A O 1
#

Organism: Phytophthora nicotianae (NCBI:txid4792)

Secondary structure (DSSP, 8-state):
---S--------TTHHHHHHTT---SEEEEEEE--HHHHTTTSSS-SEEEEEEE-TT-HHHHHHHHHHHHHHTTS-PPPPEEEEEEESEEEEEEEEHHHHHHHHHTT-EE-

Foldseek 3Di:
DDDDDDDDDDDDPCNVVCLLVVVDFDWDFWKWAADPVCCVVCVVDAPDKDFDFQDLCDCVRPPPVSNVVCVVVVVPDDHTDTDIDGDRIDHRDIDGSVVVSVCVVVPMDID

pLDDT: mean 91.03, std 7.19, range [57.75, 97.62]

Radius of gyration: 17.66 Å; chains: 1; bounding box: 38×37×46 Å

Sequence (111 aa):
MTCGRLVKKEAYEGIIQDMLDDKIFGVLECDIRTPEHLKDYFSEMTPIFKNILIDCENESIIGSHMYQYIESRGKQCAKPARKLIGSYFGEKILIHVPLLKWYITHGMEIT